Protein AF-A0AAV4EIC0-F1 (afdb_monomer_lite)

Foldseek 3Di:
DDDDDDDDDDDPPDDDPPDDDDDPDDDDDDDDDDDDDDDDDDDDDPDPPPVPVPPPDDDPLPDDLVVLLVVLLPDDPVVLVVQCPPDPSSVVSSPDVSSVPPDPPPPVVPVVCVVVVVVVVVVVVVVVVVVVVVVVVVVVVVVVVVVVVVVVVVVVVVVVVVD

Sequence (163 aa):
MANSTIVSAADWSSSSCAFPVFAAAGSSDDSFHKTVDSHGLSDKVGDTQSNTEEPDGPPWDCLPPELLVKIFSHLGDKDKECVESTCIAWYEACKLPALWQTRVFAFTGDNCLDLVHQALVVVVVVVVVVVVVVVVVVVVVVVVVVVVVVVVVVVVKAILMQA

pLDDT: mean 74.46, std 22.17, range [37.78, 98.56]

InterPro domains:
  IPR001810 F-box domain [PF12937] (60-105)
  IPR036047 F-box-like domain superfamily [SSF81383] (50-110)

Secondary structure (DSSP, 8-state):
-------------------------------------------------------SSPPGGGS-HHHHHHHHTTS-HHHHHHHHTT-HHHHHHHT-HHHHTT------THHHHHHHHHHHHHHHHHHHHHHHHHHHHHHHHHHHHHHHHHHHHHHHHHHHHH-

Structure (mmCIF, N/CA/C/O backbone):
data_AF-A0AAV4EIC0-F1
#
_entry.id   AF-A0AAV4EIC0-F1
#
loop_
_atom_site.group_PDB
_atom_site.id
_atom_site.type_symbol
_atom_site.label_atom_id
_atom_site.label_alt_id
_atom_site.label_comp_id
_atom_site.label_asym_id
_atom_site.label_entity_id
_atom_site.label_seq_id
_atom_site.pdbx_PDB_ins_code
_atom_site.Cartn_x
_atom_site.Cartn_y
_atom_site.Cartn_z
_atom_site.occupancy
_atom_site.B_iso_or_equiv
_atom_site.auth_seq_id
_atom_site.auth_comp_id
_atom_site.auth_asym_id
_atom_site.auth_atom_id
_atom_site.pdbx_PDB_model_num
ATOM 1 N N . MET A 1 1 ? -45.338 16.089 -0.405 1.00 41.66 1 MET A N 1
ATOM 2 C CA . MET A 1 1 ? -45.286 16.293 1.057 1.00 41.66 1 MET A CA 1
ATOM 3 C C . MET A 1 1 ? -44.611 15.074 1.660 1.00 41.66 1 MET A C 1
ATOM 5 O O . MET A 1 1 ? -45.258 14.051 1.819 1.00 41.66 1 MET A O 1
ATOM 9 N N . ALA A 1 2 ? -43.302 15.148 1.877 1.00 41.44 2 ALA A N 1
ATOM 10 C CA . ALA A 1 2 ? -42.533 14.138 2.593 1.00 41.44 2 ALA A CA 1
ATOM 11 C C . ALA A 1 2 ? -41.586 14.914 3.511 1.00 41.44 2 ALA A C 1
ATOM 13 O O . ALA A 1 2 ? -40.714 15.636 3.032 1.00 41.44 2 ALA A O 1
ATOM 14 N N . ASN A 1 3 ? -41.862 14.856 4.811 1.00 43.28 3 ASN A N 1
ATOM 15 C CA . ASN A 1 3 ? -41.107 15.552 5.842 1.00 43.28 3 ASN A CA 1
ATOM 16 C C . ASN A 1 3 ? -39.993 14.615 6.312 1.00 43.28 3 ASN A C 1
ATOM 18 O O . ASN A 1 3 ? -40.277 13.605 6.953 1.00 43.28 3 ASN A O 1
ATOM 22 N N . SER A 1 4 ? -38.746 14.951 5.996 1.00 43.75 4 SER A N 1
ATOM 23 C CA . SER A 1 4 ? -37.571 14.282 6.553 1.00 43.75 4 SER A CA 1
ATOM 24 C C . SER A 1 4 ? -37.067 15.101 7.734 1.00 43.75 4 SER A C 1
ATOM 26 O O . SER A 1 4 ? -36.436 16.142 7.562 1.00 43.75 4 SER A O 1
ATOM 28 N N . THR A 1 5 ? -37.394 14.645 8.939 1.00 49.00 5 THR A N 1
ATOM 29 C CA . THR A 1 5 ? -36.894 15.203 10.196 1.00 49.00 5 THR A CA 1
ATOM 30 C C . THR A 1 5 ? -35.459 14.725 10.402 1.00 49.00 5 THR A C 1
ATOM 32 O O . THR A 1 5 ? -35.221 13.548 10.659 1.00 49.00 5 THR A O 1
ATOM 35 N N . ILE A 1 6 ? -34.501 15.638 10.260 1.00 47.56 6 ILE A N 1
ATOM 36 C CA . ILE A 1 6 ? -33.095 15.422 10.606 1.00 47.56 6 ILE A CA 1
ATOM 37 C C . ILE A 1 6 ? -32.984 15.590 12.124 1.00 47.56 6 ILE A C 1
ATOM 39 O O . ILE A 1 6 ? -33.252 16.670 12.648 1.00 47.56 6 ILE A O 1
ATOM 43 N N . VAL A 1 7 ? -32.637 14.517 12.835 1.00 45.81 7 VAL A N 1
ATOM 44 C CA . VAL A 1 7 ? -32.310 14.571 14.265 1.00 45.81 7 VAL A CA 1
ATOM 45 C C . VAL A 1 7 ? -30.828 14.907 14.377 1.00 45.81 7 VAL A C 1
ATOM 47 O O . VAL A 1 7 ? -29.974 14.135 13.945 1.00 45.81 7 VAL A O 1
ATOM 50 N N . SER A 1 8 ? -30.539 16.093 14.908 1.00 42.06 8 SER A N 1
ATOM 51 C CA . SER A 1 8 ? -29.190 16.593 15.153 1.00 42.06 8 SER A CA 1
ATOM 52 C C . SER A 1 8 ? -28.429 15.685 16.118 1.00 42.06 8 SER A C 1
ATOM 54 O O . SER A 1 8 ? -28.909 15.389 17.213 1.00 42.06 8 SER A O 1
ATOM 56 N N . ALA A 1 9 ? -27.226 15.275 15.717 1.00 42.53 9 ALA A N 1
ATOM 57 C CA . ALA A 1 9 ? -26.245 14.681 16.611 1.00 42.53 9 ALA A CA 1
ATOM 58 C C . ALA A 1 9 ? -25.806 15.737 17.637 1.00 42.53 9 ALA A C 1
ATOM 60 O O . ALA A 1 9 ? -25.424 16.848 17.271 1.00 42.53 9 ALA A O 1
ATOM 61 N N . ALA A 1 10 ? -25.907 15.398 18.919 1.00 43.53 10 ALA A N 1
ATOM 62 C CA . ALA A 1 10 ? -25.375 16.215 19.995 1.00 43.53 10 ALA A CA 1
ATOM 63 C C . ALA A 1 10 ? -23.844 16.104 19.988 1.00 43.53 10 ALA A C 1
ATOM 65 O O . ALA A 1 10 ? -23.291 15.032 20.227 1.00 43.53 10 ALA A O 1
ATOM 66 N N . ASP A 1 11 ? -23.175 17.217 19.696 1.00 37.78 11 ASP A N 1
ATOM 67 C CA . ASP A 1 11 ? -21.741 17.397 19.895 1.00 37.78 11 ASP A CA 1
ATOM 68 C C . ASP A 1 11 ? -21.467 17.534 21.398 1.00 37.78 11 ASP A C 1
ATOM 70 O O . ASP A 1 11 ? -21.826 18.524 22.033 1.00 37.78 11 ASP A O 1
ATOM 74 N N . TRP A 1 12 ? -20.829 16.527 2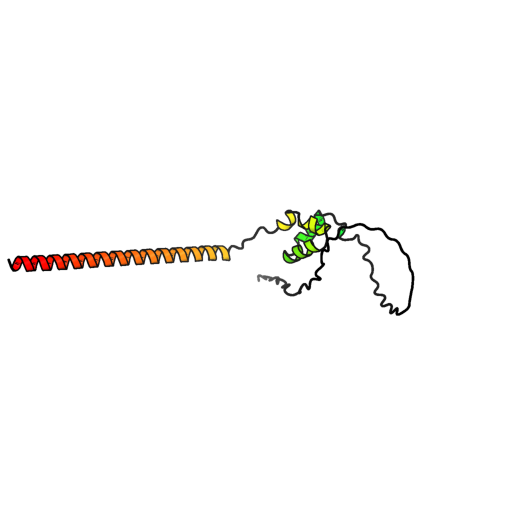1.980 1.00 47.59 12 TRP A N 1
ATOM 75 C CA . TRP A 1 12 ? -20.342 16.515 23.360 1.00 47.59 12 TRP A CA 1
ATOM 76 C C . TRP A 1 12 ? -18.816 16.642 23.346 1.00 47.59 12 TRP A C 1
ATOM 78 O O . TRP A 1 12 ? -18.080 15.851 23.925 1.00 47.59 12 TRP A O 1
ATOM 88 N N . SER A 1 13 ? -18.323 17.655 22.635 1.00 46.25 13 SER A N 1
ATOM 89 C CA . SER A 1 13 ? -16.916 18.046 22.664 1.00 46.25 13 SER A CA 1
ATOM 90 C C . SER A 1 13 ? -16.747 19.260 23.563 1.00 46.25 13 SER A C 1
ATOM 92 O O . SER A 1 13 ? -16.923 20.390 23.115 1.00 46.25 13 SER A O 1
ATOM 94 N N . SER A 1 14 ? -16.403 19.013 24.829 1.00 46.22 14 SER A N 1
ATOM 95 C CA . SER A 1 14 ? -15.484 19.812 25.664 1.00 46.22 14 SER A CA 1
ATOM 96 C C . SER A 1 14 ? -15.841 19.656 27.136 1.00 46.22 14 SER A C 1
ATOM 98 O O . SER A 1 14 ? -16.624 20.415 27.700 1.00 46.22 14 SER A O 1
ATOM 100 N N . SER A 1 15 ? -15.219 18.690 27.797 1.00 41.53 15 SER A N 1
ATOM 101 C CA . SER A 1 15 ? -14.957 18.798 29.229 1.00 41.53 15 SER A CA 1
ATOM 102 C C . SER A 1 15 ? -13.603 18.172 29.499 1.00 41.53 15 SER A C 1
ATOM 104 O O . SER A 1 15 ? -13.418 16.964 29.395 1.00 41.53 15 SER A O 1
ATOM 106 N N . SER A 1 16 ? -12.631 19.049 29.746 1.00 44.38 16 SER A N 1
ATOM 107 C CA . SER A 1 16 ? -11.295 18.711 30.214 1.00 44.38 16 SER A CA 1
ATOM 108 C C . SER A 1 16 ? -11.399 17.932 31.521 1.00 44.38 16 SER A C 1
ATOM 110 O O . SER A 1 16 ? -11.727 18.499 32.561 1.00 44.38 16 SER A O 1
ATOM 112 N N . CYS A 1 17 ? -11.092 16.641 31.482 1.00 38.81 17 CYS A N 1
ATOM 113 C CA . CYS A 1 17 ? -10.839 15.842 32.671 1.00 38.81 17 CYS A CA 1
ATOM 114 C C . CYS A 1 17 ? -9.479 16.260 33.249 1.00 38.81 17 CYS A C 1
ATOM 116 O O . CYS A 1 17 ? -8.421 15.787 32.838 1.00 38.81 17 CYS A O 1
ATOM 118 N N . ALA A 1 18 ? -9.505 17.207 34.186 1.00 39.16 18 ALA A N 1
ATOM 119 C CA . ALA A 1 18 ? -8.401 17.425 35.106 1.00 39.16 18 ALA A CA 1
ATOM 120 C C . ALA A 1 18 ? -8.398 16.264 36.113 1.00 39.16 18 ALA A C 1
ATOM 122 O O . ALA A 1 18 ? -9.289 16.160 36.952 1.00 39.16 18 ALA A O 1
ATOM 123 N N . PHE A 1 19 ? -7.424 15.364 35.992 1.00 42.09 19 PHE A N 1
ATOM 124 C CA . PHE A 1 19 ? -7.240 14.241 36.909 1.00 42.09 19 PHE A CA 1
ATOM 125 C C . PHE A 1 19 ? -6.545 14.700 38.202 1.00 42.09 19 PHE A C 1
ATOM 127 O O . PHE A 1 19 ? -5.493 15.342 38.117 1.00 42.09 19 PHE A O 1
ATOM 134 N N . PRO A 1 20 ? -7.017 14.310 39.398 1.00 41.88 20 PRO A N 1
ATOM 135 C CA . PRO A 1 20 ? -6.125 14.138 40.531 1.00 41.88 20 PRO A CA 1
ATOM 136 C C . PRO A 1 20 ? -5.333 12.835 40.335 1.00 41.88 20 PRO A C 1
ATOM 138 O O . PRO A 1 20 ? -5.896 11.744 40.283 1.00 41.88 20 PRO A O 1
ATOM 141 N N . VAL A 1 21 ? -4.010 12.953 40.208 1.00 43.03 21 VAL A N 1
ATOM 142 C CA . VAL A 1 21 ? -3.074 11.822 40.271 1.00 43.03 21 VAL A CA 1
ATOM 143 C C . VAL A 1 21 ? -3.172 11.208 41.668 1.00 43.03 21 VAL A C 1
ATOM 145 O O . VAL A 1 21 ? -2.691 11.793 42.637 1.00 43.03 21 VAL A O 1
ATOM 148 N N . PHE A 1 22 ? -3.800 10.038 41.785 1.00 41.88 22 PHE A N 1
ATOM 149 C CA . PHE A 1 22 ? -3.735 9.240 43.005 1.00 41.88 22 PHE A CA 1
ATOM 150 C C . PHE A 1 22 ? -2.473 8.376 42.942 1.00 41.88 22 PHE A C 1
ATOM 152 O O . PHE A 1 22 ? -2.371 7.436 42.155 1.00 41.88 22 PHE A O 1
ATOM 159 N N . ALA A 1 23 ? -1.470 8.745 43.736 1.00 38.94 23 ALA A N 1
ATOM 160 C CA . ALA A 1 23 ? -0.260 7.959 43.900 1.00 38.94 23 ALA A CA 1
ATOM 161 C C . ALA A 1 23 ? -0.604 6.652 44.630 1.00 38.94 23 ALA A C 1
ATOM 163 O O . ALA A 1 23 ? -0.945 6.662 45.812 1.00 38.94 23 ALA A O 1
ATOM 164 N N . ALA A 1 24 ? -0.496 5.522 43.935 1.00 42.47 24 ALA A N 1
ATOM 165 C CA . ALA A 1 24 ? -0.488 4.211 44.565 1.00 42.47 24 ALA A CA 1
ATOM 166 C C . ALA A 1 24 ? 0.847 4.030 45.308 1.00 42.47 24 ALA A C 1
ATOM 168 O O . ALA A 1 24 ? 1.846 3.600 44.732 1.00 42.47 24 ALA A O 1
ATOM 169 N N . ALA A 1 25 ? 0.882 4.400 46.588 1.00 41.69 25 ALA A N 1
ATOM 170 C CA . ALA A 1 25 ? 1.968 4.030 47.484 1.00 41.69 25 ALA A CA 1
ATOM 171 C C . ALA A 1 25 ? 1.714 2.606 47.995 1.00 41.69 25 ALA A C 1
ATOM 173 O O . ALA A 1 25 ? 0.916 2.384 48.903 1.00 41.69 25 ALA A O 1
ATOM 174 N N . GLY A 1 26 ? 2.397 1.633 47.394 1.00 47.38 26 GLY A N 1
ATOM 175 C CA . GLY A 1 26 ? 2.611 0.340 48.025 1.00 47.38 26 GLY A CA 1
ATOM 176 C C . GLY A 1 26 ? 3.614 0.510 49.162 1.00 47.38 26 GLY A C 1
ATOM 177 O O . GLY A 1 26 ? 4.782 0.790 48.911 1.00 47.38 26 GLY A O 1
ATOM 178 N N . SER A 1 27 ? 3.163 0.342 50.402 1.00 41.34 27 SER A N 1
ATOM 179 C CA . SER A 1 27 ? 4.045 0.154 51.552 1.00 41.34 27 SER A CA 1
ATOM 180 C C . SER A 1 27 ? 3.448 -0.936 52.427 1.00 41.34 27 SER A C 1
ATOM 182 O O . SER A 1 27 ? 2.467 -0.722 53.134 1.00 41.34 27 SER A O 1
ATOM 184 N N . SER A 1 28 ? 4.034 -2.126 52.329 1.00 55.94 28 SER A N 1
ATOM 185 C CA . SER A 1 28 ? 4.025 -3.073 53.439 1.00 55.94 28 SER A CA 1
ATOM 186 C C . SER A 1 28 ? 4.881 -2.471 54.555 1.00 55.94 28 SER A C 1
ATOM 188 O O . SER A 1 28 ? 5.904 -1.857 54.256 1.00 55.94 28 SER A O 1
ATOM 190 N N . ASP A 1 29 ? 4.398 -2.516 55.795 1.00 51.00 29 ASP A N 1
ATOM 191 C CA . ASP A 1 29 ? 5.086 -3.158 56.925 1.00 51.00 29 ASP A CA 1
ATOM 192 C C . ASP A 1 29 ? 4.460 -2.740 58.270 1.00 51.00 29 ASP A C 1
ATOM 194 O O . ASP A 1 29 ? 4.191 -1.571 58.548 1.00 51.00 29 ASP A O 1
ATOM 198 N N . ASP A 1 30 ? 4.219 -3.768 59.084 1.00 50.41 30 ASP A N 1
ATOM 199 C CA . ASP A 1 30 ? 3.859 -3.771 60.499 1.00 50.41 30 ASP A CA 1
ATOM 200 C C . ASP A 1 30 ? 4.654 -2.769 61.355 1.00 50.41 30 ASP A C 1
ATOM 202 O O . ASP A 1 30 ? 5.881 -2.753 61.309 1.00 50.41 30 ASP A O 1
ATOM 206 N N . SER A 1 31 ? 3.974 -2.054 62.260 1.00 46.50 31 SER A N 1
ATOM 207 C CA . SER A 1 31 ? 4.391 -1.983 63.671 1.00 46.50 31 SER A CA 1
ATOM 208 C C . SER A 1 31 ? 3.373 -1.226 64.526 1.00 46.50 31 SER A C 1
ATOM 210 O O . SER A 1 31 ? 3.111 -0.036 64.360 1.00 46.50 31 SER A O 1
ATOM 212 N N . PHE A 1 32 ? 2.871 -1.937 65.528 1.00 50.81 32 PHE A N 1
ATOM 213 C CA . PHE A 1 32 ? 2.177 -1.437 66.709 1.00 50.81 32 PHE A CA 1
ATOM 214 C C . PHE A 1 32 ? 2.955 -0.300 67.407 1.00 50.81 32 PHE A C 1
ATOM 216 O O . PHE A 1 32 ? 4.097 -0.508 67.812 1.00 50.81 32 PHE A O 1
ATOM 223 N N . HIS A 1 33 ? 2.310 0.841 67.680 1.00 38.53 33 HIS A N 1
ATOM 224 C CA . HIS A 1 33 ? 2.437 1.508 68.982 1.00 38.53 33 HIS A CA 1
ATOM 225 C C . HIS A 1 33 ? 1.272 2.468 69.255 1.00 38.53 33 HIS A C 1
ATOM 227 O O . HIS A 1 33 ? 0.950 3.362 68.480 1.00 38.53 33 HIS A O 1
ATOM 233 N N . LYS A 1 34 ? 0.643 2.251 70.408 1.00 56.50 34 LYS A N 1
ATOM 234 C CA . LYS A 1 34 ? -0.420 3.052 71.008 1.00 56.50 34 LYS A CA 1
ATOM 235 C C . LYS A 1 34 ? 0.210 4.217 71.771 1.00 56.50 34 LYS A C 1
ATOM 237 O O . LYS A 1 34 ? 1.016 3.949 72.654 1.00 56.50 34 LYS A O 1
ATOM 242 N N . THR A 1 35 ? -0.242 5.444 71.531 1.00 39.91 35 THR A N 1
ATOM 243 C CA . THR A 1 35 ? -0.265 6.519 72.539 1.00 39.91 35 THR A CA 1
ATOM 244 C C . THR A 1 35 ? -1.364 7.516 72.196 1.00 39.91 35 THR A C 1
ATOM 246 O O . THR A 1 35 ? -1.378 8.126 71.132 1.00 39.91 35 THR A O 1
ATOM 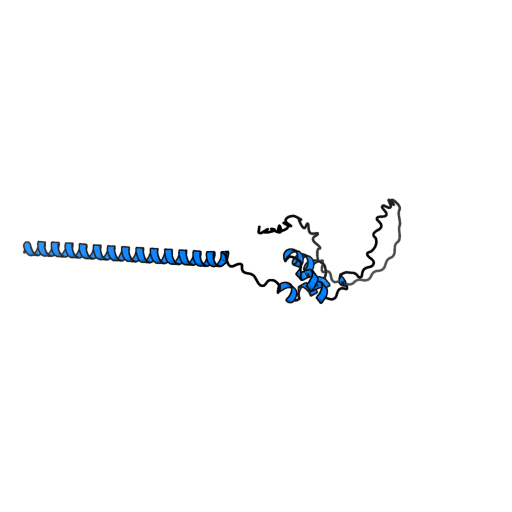249 N N . VAL A 1 36 ? -2.308 7.603 73.127 1.00 62.19 36 VAL A N 1
ATOM 250 C CA . VAL A 1 36 ? -3.258 8.697 73.318 1.00 62.19 36 VAL A CA 1
ATOM 251 C C . VAL A 1 36 ? -2.462 9.969 73.580 1.00 62.19 36 VAL A C 1
ATOM 253 O O . VAL A 1 36 ? -1.537 9.888 74.373 1.00 62.19 36 VAL A O 1
ATOM 256 N N . ASP A 1 37 ? -2.855 11.096 72.987 1.00 46.69 37 ASP A N 1
ATOM 257 C CA . ASP A 1 37 ? -2.880 12.382 73.690 1.00 46.69 37 ASP A CA 1
ATOM 258 C C . ASP A 1 37 ? -3.854 13.348 73.009 1.00 46.69 37 ASP A C 1
ATOM 260 O O . ASP A 1 37 ? -3.783 13.649 71.817 1.00 46.69 37 ASP A O 1
ATOM 264 N N . SER A 1 38 ? -4.808 13.792 73.818 1.00 62.78 38 SER A N 1
ATOM 265 C CA . SER A 1 38 ? -5.836 14.773 73.517 1.00 62.78 38 SER A CA 1
ATOM 266 C C . SER A 1 38 ? -5.288 16.164 73.800 1.00 62.78 38 SER A C 1
ATOM 268 O O . SER A 1 38 ? -4.903 16.415 74.934 1.00 62.78 38 SER A O 1
ATOM 270 N N . HIS A 1 39 ? -5.356 17.100 72.855 1.00 48.16 39 HIS A N 1
ATOM 271 C CA . HIS A 1 39 ? -5.372 18.530 73.175 1.00 48.16 39 HIS A CA 1
ATOM 272 C C . HIS A 1 39 ? -6.182 19.285 72.120 1.00 48.16 39 HIS A C 1
ATOM 274 O O . HIS A 1 39 ? -5.813 19.353 70.951 1.00 48.16 39 HIS A O 1
ATOM 280 N N . GLY A 1 40 ? -7.326 19.814 72.555 1.00 56.44 40 GLY A N 1
ATOM 281 C CA . GLY A 1 40 ? -8.176 20.680 71.755 1.00 56.44 40 GLY A CA 1
ATOM 282 C C . GLY A 1 40 ? -7.664 22.115 71.705 1.00 56.44 40 GLY A C 1
ATOM 283 O O . GLY A 1 40 ? -7.005 22.576 72.636 1.00 56.44 40 GLY A O 1
ATOM 284 N N . LEU A 1 41 ? -8.046 22.825 70.641 1.00 57.16 41 LEU A N 1
ATOM 285 C CA . LEU A 1 41 ? -8.328 24.258 70.684 1.00 57.16 41 LEU A CA 1
ATOM 286 C C . LEU A 1 41 ? -9.173 24.688 69.465 1.00 57.16 41 LEU A C 1
ATOM 288 O O . LEU A 1 41 ? -8.702 24.690 68.334 1.00 57.16 41 LEU A O 1
ATOM 292 N N . SER A 1 42 ? -10.433 25.008 69.761 1.00 55.03 42 SER A N 1
ATOM 293 C CA . SER A 1 42 ? -11.224 26.168 69.323 1.00 55.03 42 SER A CA 1
ATOM 294 C C . SER A 1 42 ? -11.189 26.721 67.886 1.00 55.03 42 SER A C 1
ATOM 296 O O . SER A 1 42 ? -10.214 27.313 67.435 1.00 55.03 42 SER A O 1
ATOM 298 N N . ASP A 1 43 ? -12.409 26.737 67.333 1.00 54.75 43 ASP A N 1
ATOM 299 C CA . ASP A 1 43 ? -13.119 27.889 66.749 1.00 54.75 43 ASP A CA 1
ATOM 300 C C . ASP A 1 43 ? -12.805 28.347 65.316 1.00 54.75 43 ASP A C 1
ATOM 302 O O . ASP A 1 43 ? -11.986 29.230 65.075 1.00 54.75 43 ASP A O 1
ATOM 306 N N . LYS A 1 44 ? -13.661 27.925 64.375 1.00 56.50 44 LYS A N 1
ATOM 307 C CA . LYS A 1 44 ? -14.752 28.796 63.887 1.00 56.50 44 LYS A CA 1
ATOM 308 C C . LYS A 1 44 ? -15.732 28.009 63.019 1.00 56.50 44 LYS A C 1
ATOM 310 O O . LYS A 1 44 ? -15.505 27.752 61.841 1.00 56.50 44 LYS A O 1
ATOM 315 N N . VAL A 1 45 ? -16.841 27.661 63.655 1.00 54.78 45 VAL A N 1
ATOM 316 C CA . VAL A 1 45 ? -18.049 27.106 63.056 1.00 54.78 45 VAL A CA 1
ATOM 317 C C . VAL A 1 45 ? -18.756 28.215 62.275 1.00 54.78 45 VAL A C 1
ATOM 319 O O . VAL A 1 45 ? -19.239 29.191 62.846 1.00 54.78 45 VAL A O 1
ATOM 322 N N . GLY A 1 46 ? -18.754 28.083 60.952 1.00 54.84 46 GLY A N 1
ATOM 323 C CA . GLY A 1 46 ? -19.685 28.745 60.051 1.00 54.84 46 GLY A CA 1
ATOM 324 C C . GLY A 1 46 ? -20.490 27.650 59.371 1.00 54.84 46 GLY A C 1
ATOM 325 O O . GLY A 1 46 ? -20.082 27.161 58.321 1.00 54.84 46 GLY A O 1
ATOM 326 N N . ASP A 1 47 ? -21.582 27.229 60.007 1.00 47.47 47 ASP A N 1
ATOM 327 C CA . ASP A 1 47 ? -22.480 26.190 59.507 1.00 47.47 47 ASP A CA 1
ATOM 328 C C . ASP A 1 47 ? -23.185 26.675 58.234 1.00 47.47 47 ASP A C 1
ATOM 330 O O . ASP A 1 47 ? -24.289 27.217 58.262 1.00 47.47 47 ASP A O 1
ATOM 334 N N . THR A 1 48 ? -22.550 26.467 57.080 1.00 54.78 48 THR A N 1
ATOM 335 C CA . THR A 1 48 ? -23.302 26.294 55.836 1.00 54.78 48 THR A CA 1
ATOM 336 C C . THR A 1 48 ? -23.807 24.864 55.861 1.00 54.78 48 THR A C 1
ATOM 338 O O . THR A 1 48 ? -23.155 23.943 55.378 1.00 54.78 48 THR A O 1
ATOM 341 N N . GLN A 1 49 ? -24.954 24.686 56.509 1.00 48.72 49 GLN A N 1
ATOM 342 C CA . GLN A 1 49 ? -25.724 23.454 56.523 1.00 48.72 49 GLN A CA 1
ATOM 343 C C . GLN A 1 49 ? -26.263 23.222 55.100 1.00 48.72 49 GLN A C 1
ATOM 345 O O . GLN A 1 49 ? -27.423 23.486 54.791 1.00 48.72 49 GLN A O 1
ATOM 350 N N . SER A 1 50 ? -25.393 22.796 54.181 1.00 51.19 50 SER A N 1
ATOM 351 C CA . SER A 1 50 ? -25.840 22.132 52.965 1.00 51.19 50 SER A CA 1
ATOM 352 C C . SER A 1 50 ? -26.440 20.820 53.435 1.00 51.19 50 SER A C 1
ATOM 354 O O . SER A 1 50 ? -25.698 19.914 53.821 1.00 51.19 50 SER A O 1
ATOM 356 N N . ASN A 1 51 ? -27.770 20.757 53.482 1.00 47.31 51 ASN A N 1
ATOM 357 C CA . ASN A 1 51 ? -28.513 19.512 53.600 1.00 47.31 51 ASN A CA 1
ATOM 358 C C . ASN A 1 51 ? -28.037 18.597 52.468 1.00 47.31 51 ASN A C 1
ATOM 360 O O . ASN A 1 51 ? -28.528 18.660 51.346 1.00 47.31 51 ASN A O 1
ATOM 364 N N . THR A 1 52 ? -27.001 17.816 52.759 1.00 54.56 52 THR A N 1
ATOM 365 C CA . THR A 1 52 ? -26.601 16.669 51.964 1.00 54.56 52 THR A CA 1
ATOM 366 C C . THR A 1 52 ? -27.638 15.636 52.338 1.00 54.56 52 THR A C 1
ATOM 368 O O . THR A 1 52 ? -27.494 14.932 53.333 1.00 54.56 52 THR A O 1
ATOM 371 N N . GLU A 1 53 ? -28.770 15.689 51.640 1.00 62.62 53 GLU A N 1
ATOM 372 C CA . GLU A 1 53 ? -29.729 14.599 51.616 1.00 62.62 53 GLU A CA 1
ATOM 373 C C . GLU A 1 53 ? -28.922 13.383 51.161 1.00 62.62 53 GLU A C 1
ATOM 375 O O . GLU A 1 53 ? -28.576 13.273 49.984 1.00 62.62 53 GLU A O 1
ATOM 380 N N . GLU A 1 54 ? -28.492 12.552 52.118 1.00 60.59 54 GLU A N 1
ATOM 381 C CA . GLU A 1 54 ? -27.888 11.272 51.791 1.00 60.59 54 GLU A CA 1
ATOM 382 C C . GLU A 1 54 ? -28.914 10.550 50.923 1.00 60.59 54 GLU A C 1
ATOM 384 O O . GLU A 1 54 ? -30.057 10.371 51.353 1.00 60.59 54 GLU A O 1
ATOM 389 N N . PRO A 1 55 ? -28.579 10.230 49.666 1.00 67.75 55 PRO A N 1
ATOM 390 C CA . PRO A 1 55 ? -29.515 9.526 48.822 1.00 67.75 55 PRO A CA 1
ATOM 391 C C . PRO A 1 55 ? -29.813 8.195 49.514 1.00 67.75 55 PRO A C 1
ATOM 393 O O . PRO A 1 55 ? -28.915 7.371 49.655 1.00 67.75 55 PRO A O 1
ATOM 396 N N . ASP A 1 56 ? -31.068 7.987 49.928 1.00 73.19 56 ASP A N 1
ATOM 397 C CA . ASP A 1 56 ? -31.605 6.775 50.584 1.00 73.19 56 ASP A CA 1
ATOM 398 C C . ASP A 1 56 ? -31.531 5.504 49.692 1.00 73.19 56 ASP A C 1
ATOM 400 O O . ASP A 1 56 ? -32.303 4.553 49.833 1.00 73.19 56 ASP A O 1
ATOM 404 N N . GLY A 1 57 ? -30.630 5.482 48.710 1.00 76.06 57 GLY A N 1
ATOM 405 C CA . GLY A 1 57 ? -30.394 4.381 47.796 1.00 76.06 57 GLY A CA 1
ATOM 406 C C . GLY A 1 57 ? -29.193 3.531 48.213 1.00 76.06 57 GLY A C 1
ATOM 407 O O . GLY A 1 57 ? -28.246 4.031 48.820 1.00 76.06 57 GLY A O 1
ATOM 408 N N . PRO A 1 58 ? -29.189 2.235 47.855 1.00 79.00 58 PRO A N 1
ATOM 409 C CA . PRO A 1 58 ? -27.996 1.416 48.002 1.00 79.00 58 PRO A CA 1
ATOM 410 C C . PRO A 1 58 ? -26.839 2.024 47.189 1.00 79.00 58 PRO A C 1
ATOM 412 O O . PRO A 1 58 ? -27.072 2.553 46.095 1.00 79.00 58 PRO A O 1
ATOM 415 N N . PRO A 1 59 ? -25.594 1.943 47.688 1.00 82.69 59 PRO A N 1
ATOM 416 C CA . PRO A 1 59 ? -24.438 2.452 46.965 1.00 82.69 59 PRO A CA 1
ATOM 417 C C . PRO A 1 59 ? -24.291 1.719 45.628 1.00 82.69 59 PRO A C 1
ATOM 419 O O . PRO A 1 59 ? -24.589 0.526 45.518 1.00 82.69 59 PRO A O 1
ATOM 422 N N . TRP A 1 60 ? -23.809 2.430 44.605 1.00 83.56 60 TRP A N 1
ATOM 423 C CA . TRP A 1 60 ? -23.659 1.887 43.250 1.00 83.56 60 TRP A CA 1
ATOM 424 C C . TRP A 1 60 ? -22.740 0.658 43.186 1.00 83.56 60 TRP A C 1
ATOM 426 O O . TRP A 1 60 ? -22.878 -0.175 42.293 1.00 83.56 60 TRP A O 1
ATOM 436 N N . ASP A 1 61 ? -21.857 0.508 44.173 1.00 82.75 61 ASP A N 1
ATOM 437 C CA . ASP A 1 61 ? -20.956 -0.635 44.334 1.00 82.75 61 ASP A CA 1
ATOM 438 C C . ASP A 1 61 ? -21.675 -1.937 44.726 1.00 82.75 61 ASP A C 1
ATOM 440 O O . ASP A 1 61 ? -21.100 -3.017 44.619 1.00 82.75 61 ASP A O 1
ATOM 444 N N . CYS A 1 62 ? -22.936 -1.864 45.163 1.00 86.81 62 CYS A N 1
ATOM 445 C CA . CYS A 1 62 ? -23.750 -3.039 45.480 1.00 86.81 62 CYS A CA 1
ATOM 446 C C . CYS A 1 62 ? -24.549 -3.572 44.283 1.00 86.81 62 CYS A C 1
ATOM 448 O O . CYS A 1 62 ? -25.317 -4.525 44.444 1.00 86.81 62 CYS A O 1
ATOM 450 N N . LEU A 1 63 ? -24.417 -2.973 43.094 1.00 89.69 63 LEU A N 1
ATOM 451 C CA . LEU A 1 63 ? -25.103 -3.487 41.915 1.00 89.69 63 LEU A CA 1
ATOM 452 C C . LEU A 1 63 ? -24.444 -4.785 41.422 1.00 89.69 63 LEU A C 1
AT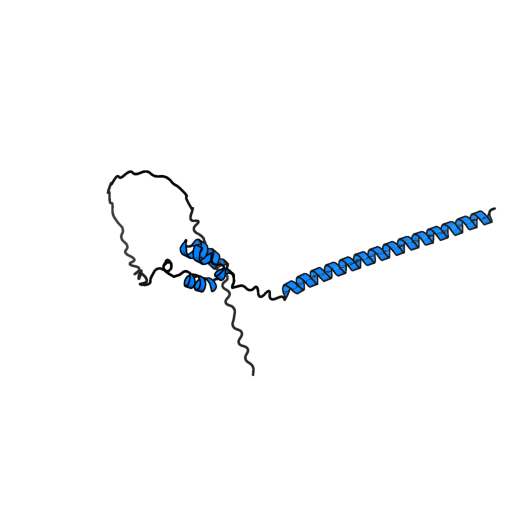OM 454 O O . LEU A 1 63 ? -23.218 -4.884 41.374 1.00 89.69 63 LEU A O 1
ATOM 458 N N . PRO A 1 64 ? -25.245 -5.770 40.988 1.00 91.12 64 PRO A N 1
ATOM 459 C CA . PRO A 1 64 ? -24.718 -6.961 40.346 1.00 91.12 64 PRO A CA 1
ATOM 460 C C . PRO A 1 64 ? -24.008 -6.594 39.024 1.00 91.12 64 PRO A C 1
ATOM 462 O O . PRO A 1 64 ? -24.438 -5.662 38.324 1.00 91.12 64 PRO A O 1
ATOM 465 N N . PRO A 1 65 ? -22.936 -7.319 38.655 1.00 88.69 65 PRO A N 1
ATOM 466 C CA . PRO A 1 65 ? -22.085 -6.979 37.514 1.00 88.69 65 PRO A CA 1
ATOM 467 C C . PRO A 1 65 ? -22.851 -6.957 36.185 1.00 88.69 65 PRO A C 1
ATOM 469 O O . PRO A 1 65 ? -22.506 -6.192 35.287 1.00 88.69 65 PRO A O 1
ATOM 472 N N . GLU A 1 66 ? -23.939 -7.718 36.056 1.00 89.62 66 GLU A N 1
ATOM 473 C CA . GLU A 1 66 ? -24.784 -7.734 34.859 1.00 89.62 66 GLU A CA 1
ATOM 474 C C . GLU A 1 66 ? -25.461 -6.378 34.603 1.00 89.62 66 GLU A C 1
ATOM 476 O O . GLU A 1 66 ? -25.615 -5.962 33.451 1.00 89.62 66 GLU A O 1
ATOM 481 N N . LEU A 1 67 ? -25.858 -5.669 35.667 1.00 91.62 67 LEU A N 1
ATOM 482 C CA . LEU A 1 67 ? -26.457 -4.338 35.552 1.00 91.62 67 LEU A CA 1
ATOM 483 C C . LEU A 1 67 ? -25.396 -3.275 35.265 1.00 91.62 67 LEU A C 1
ATOM 485 O O . LEU A 1 67 ? -25.634 -2.411 34.420 1.00 91.62 67 LEU A O 1
ATOM 489 N N . LEU A 1 68 ? -24.222 -3.379 35.897 1.00 92.25 68 LEU A N 1
ATOM 490 C CA . LEU A 1 68 ? -23.082 -2.502 35.613 1.00 92.25 68 LEU A CA 1
ATOM 491 C C . LEU A 1 68 ? -22.670 -2.599 34.145 1.00 92.25 68 LEU A C 1
ATOM 493 O O . LEU A 1 68 ? -22.573 -1.579 33.471 1.00 92.25 68 LEU A O 1
ATOM 497 N N . VAL A 1 69 ? -22.548 -3.813 33.601 1.00 91.31 69 VAL A N 1
ATOM 498 C CA . VAL A 1 69 ? -22.220 -4.010 32.181 1.00 91.31 69 VAL A CA 1
ATOM 499 C C . VAL A 1 69 ? -23.262 -3.377 31.264 1.00 91.31 69 VAL A C 1
ATOM 501 O O . VAL A 1 69 ? -22.905 -2.768 30.255 1.00 91.31 69 VAL A O 1
ATOM 504 N N . LYS A 1 70 ? -24.550 -3.469 31.610 1.00 91.31 70 LYS A N 1
ATOM 505 C CA . LYS A 1 70 ? -25.623 -2.849 30.826 1.00 91.31 70 LYS A CA 1
ATOM 506 C C . LYS A 1 70 ? -25.527 -1.323 30.838 1.00 91.31 70 LYS A C 1
ATOM 508 O O . LYS A 1 70 ? -25.674 -0.711 29.784 1.00 91.31 70 LYS A O 1
ATOM 513 N N . ILE A 1 71 ? -25.225 -0.713 31.981 1.00 92.31 71 ILE A N 1
ATOM 514 C CA . ILE A 1 71 ? -25.020 0.738 32.096 1.00 92.31 71 ILE A CA 1
ATOM 515 C C . ILE A 1 71 ? -23.763 1.157 31.319 1.00 92.31 71 ILE A C 1
ATOM 517 O O . ILE A 1 71 ? -23.822 2.053 30.480 1.00 92.31 71 ILE A O 1
ATOM 521 N N . PHE A 1 72 ? -22.649 0.450 31.516 1.00 92.88 72 PHE A N 1
ATOM 522 C CA . PHE A 1 72 ? -21.378 0.712 30.839 1.00 92.88 72 PHE A CA 1
ATOM 523 C C . PHE A 1 72 ? -21.441 0.474 29.330 1.00 92.88 72 PHE A C 1
ATOM 525 O O . PHE A 1 72 ? -20.694 1.097 28.581 1.00 92.88 72 PHE A O 1
ATOM 532 N N . SER A 1 73 ? -22.369 -0.351 28.844 1.00 90.81 73 SER A N 1
ATOM 533 C CA . SER A 1 73 ? -22.591 -0.528 27.406 1.00 90.81 73 SER A CA 1
ATOM 534 C C . SER A 1 73 ? -23.079 0.744 26.700 1.00 90.81 73 SER A C 1
ATOM 536 O O . SER A 1 73 ? -22.864 0.876 25.496 1.00 90.81 73 SER A O 1
ATOM 538 N N . HIS A 1 74 ? -23.677 1.688 27.438 1.00 90.25 74 HIS A N 1
ATOM 539 C CA . HIS A 1 74 ? -24.137 2.977 26.915 1.00 90.25 74 HIS A CA 1
ATOM 540 C C . HIS A 1 74 ? -23.063 4.078 26.941 1.00 90.25 74 HIS A C 1
ATOM 542 O O . HIS A 1 74 ? -23.268 5.131 26.342 1.00 90.25 74 HIS A O 1
ATOM 548 N N . LEU A 1 75 ? -21.935 3.847 27.617 1.00 89.94 75 LEU A N 1
ATOM 549 C CA . LEU A 1 75 ? -20.830 4.799 27.738 1.00 89.94 75 LEU A CA 1
ATOM 550 C C . LEU A 1 75 ? -19.878 4.719 26.532 1.00 89.94 75 LEU A C 1
ATOM 552 O O . LEU A 1 75 ? -19.719 3.663 25.907 1.00 89.94 75 LEU A O 1
ATOM 556 N N . GLY A 1 76 ? -19.232 5.842 26.199 1.00 87.38 76 GLY A N 1
ATOM 557 C CA . GLY A 1 76 ? -18.188 5.891 25.173 1.00 87.38 76 GLY A CA 1
ATOM 558 C C . GLY A 1 76 ? -16.898 5.205 25.635 1.00 87.38 76 GLY A C 1
ATOM 559 O O . GLY A 1 76 ? -16.704 4.973 26.822 1.00 87.38 76 GLY A O 1
ATOM 560 N N . ASP A 1 77 ? -15.980 4.897 24.712 1.00 88.81 77 ASP A N 1
ATOM 561 C CA . ASP A 1 77 ? -14.736 4.177 25.065 1.00 88.81 77 ASP A CA 1
ATOM 562 C C . ASP A 1 77 ? -13.878 4.963 26.065 1.00 88.81 77 ASP A C 1
ATOM 564 O O . ASP A 1 77 ? -13.313 4.381 26.984 1.00 88.81 77 ASP A O 1
ATOM 568 N N . LYS A 1 78 ? -13.836 6.294 25.917 1.00 87.88 78 LYS A N 1
ATOM 569 C CA . LYS A 1 78 ? -13.096 7.182 26.824 1.00 87.88 78 LYS A CA 1
ATOM 570 C C . LYS A 1 78 ? -13.685 7.158 28.235 1.00 87.88 78 LYS A C 1
ATOM 572 O O . LYS A 1 78 ? -12.947 7.146 29.210 1.00 87.88 78 LYS A O 1
ATOM 577 N N . ASP A 1 79 ? -15.010 7.106 28.344 1.00 93.62 79 ASP A N 1
ATOM 578 C CA . ASP A 1 79 ? -15.680 7.075 29.643 1.00 93.62 79 ASP A CA 1
ATOM 579 C C . ASP A 1 79 ? -15.565 5.692 30.292 1.00 93.62 79 ASP A C 1
ATOM 581 O O . ASP A 1 79 ? -15.440 5.597 31.509 1.00 93.62 79 ASP A O 1
ATOM 585 N N . LYS A 1 80 ? -15.551 4.616 29.493 1.00 92.31 80 LYS A N 1
ATOM 586 C CA . LYS A 1 80 ? -15.283 3.250 29.970 1.00 92.31 80 LYS A CA 1
ATOM 587 C C . LYS A 1 80 ? -13.894 3.130 30.600 1.00 92.31 80 LYS A C 1
ATOM 589 O O . LYS A 1 80 ? -13.763 2.499 31.645 1.00 92.31 80 LYS A O 1
ATOM 594 N N . GLU A 1 81 ? -12.889 3.770 30.006 1.00 90.56 81 GLU A N 1
ATOM 595 C CA . GLU A 1 81 ? -11.534 3.845 30.568 1.00 90.56 81 GLU A CA 1
ATOM 596 C C . GLU A 1 81 ? -11.523 4.615 31.901 1.00 90.56 81 GLU A C 1
ATOM 598 O O . GLU A 1 81 ? -10.908 4.185 32.875 1.00 90.56 81 GLU A O 1
ATOM 603 N N . CYS A 1 82 ? -12.284 5.712 32.000 1.00 93.94 82 CYS A N 1
ATOM 604 C CA . CYS A 1 82 ? -12.457 6.416 33.270 1.00 93.94 82 CYS A CA 1
ATOM 605 C C . CYS A 1 82 ? -13.145 5.537 34.327 1.00 93.94 82 CYS A C 1
ATOM 607 O O . CYS A 1 82 ? -12.680 5.480 35.464 1.00 93.94 82 CYS A O 1
ATOM 609 N N . VAL A 1 83 ? -14.210 4.824 33.955 1.00 93.94 83 VAL A N 1
ATOM 610 C CA . VAL A 1 83 ? -14.954 3.891 34.819 1.00 93.94 83 VAL A CA 1
ATOM 611 C C . VAL A 1 83 ? -14.040 2.793 35.363 1.00 93.94 83 VAL A C 1
ATOM 613 O O . VAL A 1 83 ? -14.090 2.505 36.557 1.00 93.94 83 VAL A O 1
ATOM 616 N N . GLU A 1 84 ? -13.154 2.236 34.539 1.00 93.75 84 GLU A N 1
ATOM 617 C CA . GLU A 1 84 ? -12.178 1.219 34.949 1.00 93.75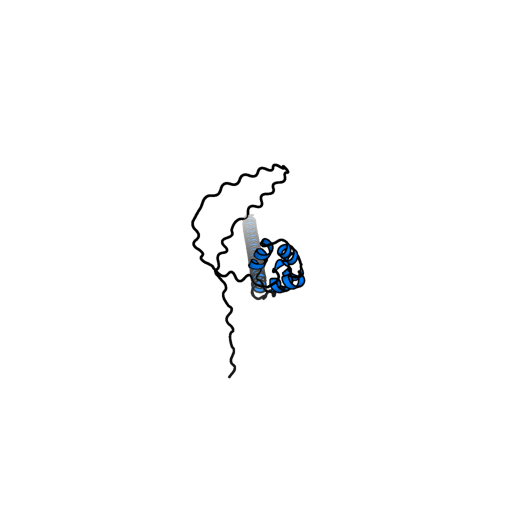 84 GLU A CA 1
ATOM 618 C C . GLU A 1 84 ? -11.250 1.706 36.080 1.00 93.75 84 GLU A C 1
ATOM 620 O O . GLU A 1 84 ? -10.833 0.916 36.925 1.00 93.75 84 GLU A O 1
ATOM 625 N N . SER A 1 85 ? -10.977 3.013 36.144 1.00 93.44 85 SER A N 1
ATOM 626 C CA . SER A 1 85 ? -10.094 3.626 37.147 1.00 93.44 85 SER A CA 1
ATOM 627 C C . SER A 1 85 ? -10.779 4.079 38.446 1.00 93.44 85 SER A C 1
ATOM 629 O O . SER A 1 85 ? -10.103 4.576 39.345 1.00 93.44 85 SER A O 1
ATOM 631 N N . THR A 1 86 ? -12.103 3.932 38.571 1.00 94.00 86 THR A N 1
ATOM 632 C CA . THR A 1 86 ? -12.858 4.458 39.730 1.00 94.00 86 THR A CA 1
ATOM 633 C C . THR A 1 86 ? -12.809 3.546 40.956 1.00 94.00 86 THR A C 1
ATOM 635 O O . THR A 1 86 ? -12.448 3.999 42.042 1.00 94.00 86 THR A O 1
ATOM 638 N N . CYS A 1 87 ? -13.163 2.266 40.814 1.00 92.38 87 CYS A N 1
ATOM 639 C CA . CYS A 1 87 ? -13.127 1.288 41.899 1.00 92.38 87 CYS A CA 1
ATOM 640 C C . CYS A 1 87 ? -12.937 -0.146 41.373 1.00 92.38 87 CYS A C 1
ATOM 642 O O . CYS A 1 87 ? -13.140 -0.436 40.193 1.00 92.38 87 CYS A O 1
ATOM 644 N N . ILE A 1 88 ? -12.565 -1.069 42.268 1.00 92.56 88 ILE A N 1
ATOM 645 C CA . ILE A 1 88 ? -12.252 -2.467 41.917 1.00 92.56 88 ILE A CA 1
ATOM 646 C C . ILE A 1 88 ? -13.483 -3.201 41.358 1.00 92.56 88 ILE A C 1
ATOM 648 O O . ILE A 1 88 ? -13.360 -3.957 40.399 1.00 92.56 88 ILE A O 1
ATOM 652 N N . ALA A 1 89 ? -14.677 -2.951 41.905 1.00 90.75 89 ALA A N 1
ATOM 653 C CA . ALA A 1 89 ? -15.906 -3.587 41.425 1.00 90.75 89 ALA A CA 1
ATOM 654 C C . ALA A 1 89 ? -16.231 -3.187 39.973 1.00 90.75 89 ALA A C 1
ATOM 656 O O . ALA A 1 89 ? -16.642 -4.019 39.162 1.00 90.75 89 ALA A O 1
ATOM 657 N N . TRP A 1 90 ? -16.003 -1.919 39.621 1.00 93.75 90 TRP A N 1
ATOM 658 C CA . TRP A 1 90 ? -16.242 -1.409 38.270 1.00 93.75 90 TRP A CA 1
ATOM 659 C C . TRP A 1 90 ? -15.161 -1.889 37.301 1.00 93.75 90 TRP A C 1
ATOM 661 O O . TRP A 1 90 ? -15.482 -2.281 36.180 1.00 93.75 90 TRP A O 1
ATOM 671 N N . TYR A 1 91 ? -13.909 -1.961 37.758 1.00 92.81 91 TYR A N 1
ATOM 672 C CA . TYR A 1 91 ? -12.809 -2.597 37.034 1.00 92.81 91 TYR A CA 1
ATOM 673 C C . TYR A 1 91 ? -13.138 -4.054 36.660 1.00 92.81 91 TYR A C 1
ATOM 675 O O . TYR A 1 91 ? -13.003 -4.457 35.501 1.00 92.81 91 TYR A O 1
ATOM 683 N N . GLU A 1 92 ? -13.631 -4.849 37.615 1.00 92.88 92 GLU A N 1
ATOM 684 C CA . GLU A 1 92 ? -14.013 -6.244 37.367 1.00 92.88 92 GLU A CA 1
ATOM 685 C C . GLU A 1 92 ? -15.174 -6.366 36.372 1.00 92.88 92 GLU A C 1
ATOM 687 O O . GLU A 1 92 ? -15.132 -7.221 35.483 1.00 92.88 92 GLU A O 1
ATOM 692 N N . ALA A 1 93 ? -16.169 -5.478 36.452 1.00 91.69 93 ALA A N 1
ATOM 693 C CA . ALA A 1 93 ? -17.259 -5.422 35.480 1.00 91.69 93 ALA A CA 1
ATOM 694 C C . ALA A 1 93 ? -16.766 -5.033 34.069 1.00 91.69 93 ALA A C 1
ATOM 696 O O . ALA A 1 93 ? -17.215 -5.617 33.079 1.00 91.69 93 ALA A O 1
ATOM 697 N N . CYS A 1 94 ? -15.799 -4.113 33.958 1.00 90.12 94 CYS A N 1
ATOM 698 C CA . CYS A 1 94 ? -15.165 -3.724 32.692 1.00 90.12 94 CYS A CA 1
ATOM 699 C C . CYS A 1 94 ? -14.359 -4.855 32.041 1.00 90.12 94 CYS A C 1
ATOM 701 O O . CYS A 1 94 ? -14.209 -4.875 30.820 1.00 90.12 94 CYS A O 1
ATOM 703 N N . LYS A 1 95 ? -13.888 -5.839 32.811 1.00 90.50 95 LYS A N 1
ATOM 704 C CA . LYS A 1 95 ? -13.138 -6.992 32.288 1.00 90.50 95 LYS A CA 1
ATOM 705 C C . LYS A 1 95 ? -14.010 -7.981 31.504 1.00 90.50 95 LYS A C 1
ATOM 707 O O . LYS A 1 95 ? -13.482 -8.840 30.792 1.00 90.50 95 LYS A O 1
ATOM 712 N N . LEU A 1 96 ? -15.337 -7.892 31.621 1.00 89.50 96 LEU A N 1
ATOM 713 C CA . LEU A 1 96 ? -16.246 -8.785 30.911 1.00 89.50 96 LEU A CA 1
ATOM 714 C C . LEU A 1 96 ? -16.207 -8.502 29.398 1.00 89.50 96 LEU A C 1
ATOM 716 O O . LEU A 1 96 ? -16.498 -7.383 28.969 1.00 89.50 96 LEU A O 1
ATOM 720 N N . PRO A 1 97 ? -15.923 -9.513 28.552 1.00 84.12 97 PRO A N 1
ATOM 721 C CA . PRO A 1 97 ? -15.776 -9.308 27.110 1.00 84.12 97 PRO A CA 1
ATOM 722 C C . PRO A 1 97 ? -17.056 -8.768 26.460 1.00 84.12 97 PRO A C 1
ATOM 724 O O . PRO A 1 97 ? -16.976 -8.024 25.487 1.00 84.12 97 PRO A O 1
ATOM 727 N N . ALA A 1 98 ? -18.225 -9.062 27.042 1.00 84.00 98 ALA A N 1
ATOM 728 C CA . ALA A 1 98 ? -19.528 -8.575 26.591 1.00 84.00 98 ALA A CA 1
ATOM 729 C C . ALA A 1 98 ? -19.630 -7.037 26.526 1.00 84.00 98 ALA A C 1
ATOM 731 O O . ALA A 1 98 ? -20.379 -6.509 25.707 1.00 84.00 98 ALA A O 1
ATOM 732 N N . LEU A 1 99 ? -18.860 -6.314 27.347 1.00 83.88 99 LEU A N 1
ATOM 733 C CA . LEU A 1 99 ? -18.858 -4.847 27.408 1.00 83.88 99 LEU A CA 1
ATOM 734 C C . LEU A 1 99 ? -18.115 -4.195 26.231 1.00 83.88 99 LEU A C 1
ATOM 736 O O . LEU A 1 99 ? -18.437 -3.077 25.812 1.00 83.88 99 LEU A O 1
ATOM 740 N N . TRP A 1 100 ? -17.137 -4.914 25.683 1.00 83.94 100 TRP A N 1
ATOM 741 C CA . TRP A 1 100 ? -16.313 -4.495 24.548 1.00 83.94 100 TRP A CA 1
ATOM 742 C C . TRP A 1 100 ? -16.826 -5.065 23.221 1.00 83.94 100 TRP A C 1
ATOM 744 O O . TRP A 1 100 ? -16.467 -4.581 22.150 1.00 83.94 100 TRP A O 1
ATOM 754 N N . GLN A 1 101 ? -17.705 -6.069 23.281 1.00 72.31 101 GLN A N 1
ATOM 755 C CA . GLN A 1 101 ? -18.215 -6.786 22.112 1.00 72.31 101 GLN A CA 1
ATOM 756 C C . GLN A 1 101 ? -19.288 -6.025 21.316 1.00 72.31 101 GLN A C 1
ATOM 758 O O . GLN A 1 101 ? -19.641 -6.447 20.217 1.00 72.31 101 GLN A O 1
ATOM 763 N N . THR A 1 102 ? -19.815 -4.908 21.826 1.00 59.00 102 THR A N 1
ATOM 764 C CA . THR A 1 102 ? -20.930 -4.171 21.199 1.00 59.00 102 THR A CA 1
ATOM 765 C C . THR A 1 102 ? -20.543 -3.264 20.040 1.00 59.00 102 THR A C 1
ATOM 767 O O . THR A 1 102 ? -21.428 -2.718 19.383 1.00 59.00 102 THR A O 1
ATOM 770 N N . ARG A 1 103 ? -19.259 -3.152 19.695 1.00 55.47 103 ARG A N 1
ATOM 771 C CA . ARG A 1 103 ? -18.873 -2.597 18.397 1.00 55.47 103 ARG A CA 1
ATOM 772 C C . ARG A 1 103 ? -18.533 -3.725 17.446 1.00 55.47 103 ARG A C 1
ATOM 774 O O . ARG A 1 103 ? -17.374 -4.010 17.165 1.00 55.47 103 ARG A O 1
ATOM 781 N N . VAL A 1 104 ? -19.580 -4.306 16.864 1.00 54.97 104 VAL A N 1
ATOM 782 C CA . VAL A 1 104 ? -19.461 -4.696 15.461 1.00 54.97 104 VAL A CA 1
ATOM 783 C C . VAL A 1 104 ? -19.050 -3.409 14.770 1.00 54.97 104 VAL A C 1
ATOM 785 O O . VAL A 1 104 ? -19.821 -2.450 14.745 1.00 54.97 104 VAL A O 1
ATOM 788 N N . PHE A 1 105 ? -17.798 -3.336 14.329 1.00 51.19 105 PHE A N 1
ATOM 789 C CA . PHE A 1 105 ? -17.380 -2.289 13.424 1.00 51.19 105 PHE A CA 1
ATOM 790 C C . PHE A 1 105 ? -18.338 -2.396 12.240 1.00 51.19 105 PHE A C 1
ATOM 792 O O . PHE A 1 105 ? -18.163 -3.233 11.356 1.00 51.19 105 PHE A O 1
ATOM 799 N N . ALA A 1 106 ? -19.377 -1.560 12.222 1.00 48.16 106 ALA A N 1
ATOM 800 C CA . ALA A 1 106 ? -19.883 -1.046 10.976 1.00 48.16 106 ALA A CA 1
ATOM 801 C C . ALA A 1 106 ? -18.699 -0.261 10.429 1.00 48.16 106 ALA A C 1
ATOM 803 O O . ALA A 1 106 ? -18.524 0.929 10.684 1.00 48.16 106 ALA A O 1
ATOM 804 N N . PHE A 1 107 ? -17.796 -0.993 9.783 1.00 49.22 107 PHE A N 1
ATOM 805 C CA . PHE A 1 107 ? -16.837 -0.421 8.887 1.00 49.22 107 PHE A CA 1
ATOM 806 C C . PHE A 1 107 ? -17.723 0.132 7.777 1.00 49.22 107 PHE A C 1
ATOM 808 O O . PHE A 1 107 ? -18.064 -0.580 6.837 1.00 49.22 107 PHE A O 1
ATOM 815 N N . THR A 1 108 ? -18.228 1.351 7.970 1.00 50.31 108 THR A N 1
ATOM 816 C CA . THR A 1 108 ? -18.865 2.140 6.928 1.00 50.31 108 THR A CA 1
ATOM 817 C C . THR A 1 108 ? -17.792 2.262 5.858 1.00 50.31 108 THR A C 1
ATOM 819 O O . THR A 1 108 ? -16.840 3.034 5.975 1.00 50.31 108 THR A O 1
ATOM 822 N N . GLY A 1 109 ? -17.859 1.329 4.910 1.00 50.69 109 GLY A N 1
ATOM 823 C CA . GLY A 1 109 ? -16.821 0.960 3.957 1.00 50.69 109 GLY A CA 1
ATOM 824 C C . GLY A 1 109 ? -16.631 1.965 2.848 1.00 50.69 109 GLY A C 1
ATOM 825 O O . GLY A 1 109 ? -16.176 1.582 1.779 1.00 50.69 109 GLY A O 1
ATOM 826 N N . ASP A 1 110 ? -16.926 3.229 3.109 1.00 55.03 110 ASP A N 1
ATOM 827 C CA . ASP A 1 110 ? -16.789 4.280 2.116 1.00 55.03 110 ASP A CA 1
ATOM 828 C C . ASP A 1 110 ? -15.316 4.715 2.022 1.00 55.03 110 ASP A C 1
ATOM 830 O O . ASP A 1 110 ? -14.827 4.982 0.936 1.00 55.03 110 ASP A O 1
ATOM 834 N N . ASN A 1 111 ? -14.541 4.635 3.115 1.00 54.97 111 ASN A N 1
ATOM 835 C CA . ASN A 1 111 ? -13.123 5.031 3.103 1.00 54.97 111 ASN A CA 1
ATOM 836 C C . ASN A 1 111 ? -12.128 3.866 2.906 1.00 54.97 111 ASN A C 1
ATOM 838 O O . ASN A 1 111 ? -11.023 4.098 2.424 1.00 54.97 111 ASN A O 1
ATOM 842 N N . CYS A 1 112 ? -12.455 2.606 3.251 1.00 54.47 112 CYS A N 1
ATOM 843 C CA . CYS A 1 112 ? -11.500 1.500 3.004 1.00 54.47 112 CYS A CA 1
ATOM 844 C C . CYS A 1 112 ? -11.403 1.152 1.531 1.00 54.47 112 CYS A C 1
ATOM 846 O O . CYS A 1 112 ? -10.311 0.854 1.053 1.00 54.47 112 CYS A O 1
ATOM 848 N N . LEU A 1 113 ? -12.547 1.120 0.840 1.00 61.25 113 LEU A N 1
ATOM 849 C CA . LEU A 1 113 ? -12.563 0.848 -0.588 1.00 61.25 113 LEU A CA 1
ATOM 850 C C . LEU A 1 113 ? -11.808 1.943 -1.325 1.00 61.25 113 LEU A C 1
ATOM 852 O O . LEU A 1 113 ? -11.008 1.600 -2.182 1.00 61.25 113 LEU A O 1
ATOM 856 N N . ASP A 1 114 ? -11.944 3.206 -0.920 1.00 67.62 114 ASP A N 1
ATOM 857 C CA . ASP A 1 114 ? -11.146 4.293 -1.483 1.00 67.62 114 ASP A CA 1
ATOM 858 C C . ASP A 1 114 ? -9.650 4.136 -1.197 1.00 67.62 114 ASP A C 1
ATOM 860 O O . ASP A 1 114 ? -8.855 4.290 -2.119 1.00 67.62 114 ASP A O 1
ATOM 864 N N . LEU A 1 115 ? -9.230 3.736 0.010 1.00 73.62 115 LEU A N 1
ATOM 865 C CA . LEU A 1 115 ? -7.807 3.482 0.282 1.00 73.62 115 LEU A CA 1
ATOM 866 C C . LEU A 1 115 ? -7.253 2.302 -0.531 1.00 73.62 115 LEU A C 1
ATOM 868 O O . LEU A 1 115 ? -6.146 2.387 -1.063 1.00 73.62 115 LEU A O 1
ATOM 872 N N . VAL A 1 116 ? -8.002 1.203 -0.648 1.00 79.50 116 VAL A N 1
ATOM 873 C CA . VAL A 1 116 ? -7.585 0.024 -1.426 1.00 79.50 116 VAL A CA 1
ATOM 874 C C . VAL A 1 116 ? -7.609 0.329 -2.920 1.00 79.50 116 VAL A C 1
ATOM 876 O O . VAL A 1 116 ? -6.694 -0.066 -3.637 1.00 79.50 116 VAL A O 1
ATOM 879 N N . HIS A 1 117 ? -8.612 1.062 -3.396 1.00 79.38 117 HIS A N 1
ATOM 880 C CA . HIS A 1 117 ? -8.730 1.478 -4.786 1.00 79.38 117 HIS A CA 1
ATOM 881 C C . HIS A 1 117 ? -7.636 2.486 -5.140 1.00 79.38 117 HIS A C 1
ATOM 883 O O . HIS A 1 117 ? -6.992 2.342 -6.172 1.00 79.38 117 HIS A O 1
ATOM 889 N N . GLN A 1 118 ? -7.329 3.435 -4.257 1.00 84.31 118 GLN A N 1
ATOM 890 C CA . GLN A 1 118 ? -6.217 4.366 -4.423 1.00 84.31 118 GLN A CA 1
ATOM 891 C C . GLN A 1 118 ? -4.871 3.634 -4.419 1.00 84.31 118 GLN A C 1
ATOM 893 O O . GLN A 1 118 ? -4.049 3.878 -5.302 1.00 84.31 118 GLN A O 1
ATOM 898 N N . ALA A 1 119 ? -4.651 2.696 -3.495 1.00 85.38 119 ALA A N 1
ATOM 899 C CA . ALA A 1 119 ? -3.446 1.869 -3.481 1.00 85.38 119 ALA A CA 1
ATOM 900 C C . ALA A 1 119 ? -3.323 1.028 -4.761 1.00 85.38 119 ALA A C 1
ATOM 902 O O . ALA A 1 119 ? -2.258 0.988 -5.374 1.00 85.38 119 ALA A O 1
ATOM 903 N N . LEU A 1 120 ? -4.414 0.408 -5.213 1.00 90.69 120 LEU A N 1
ATOM 904 C CA . LEU A 1 120 ? -4.453 -0.378 -6.442 1.00 90.69 120 LEU A CA 1
ATOM 905 C C . LEU A 1 120 ? -4.194 0.491 -7.677 1.00 90.69 120 LEU A C 1
ATOM 907 O O . LEU A 1 120 ? -3.402 0.101 -8.528 1.00 90.69 120 LEU A O 1
ATOM 911 N N . VAL A 1 121 ? -4.783 1.684 -7.758 1.00 90.69 121 VAL A N 1
ATOM 912 C CA . VAL A 1 121 ? -4.523 2.651 -8.834 1.00 90.69 121 VAL A CA 1
ATOM 913 C C . VAL A 1 121 ? -3.051 3.054 -8.845 1.00 90.69 121 VAL A C 1
ATOM 915 O O . VAL A 1 121 ? -2.437 3.043 -9.908 1.00 90.69 121 VAL A O 1
ATOM 918 N N . VAL A 1 122 ? -2.449 3.343 -7.687 1.00 93.38 122 VAL A N 1
ATOM 919 C CA . VAL A 1 122 ? -1.015 3.657 -7.593 1.00 93.38 122 VAL A CA 1
ATOM 920 C C . VAL A 1 122 ? -0.169 2.484 -8.085 1.00 93.38 122 VAL A C 1
ATOM 922 O O . VAL A 1 122 ? 0.724 2.686 -8.905 1.00 93.38 122 VAL A O 1
ATOM 925 N N . VAL A 1 123 ? -0.470 1.255 -7.658 1.00 94.94 123 VAL A N 1
ATOM 926 C CA . VAL A 1 123 ? 0.235 0.047 -8.117 1.00 94.94 123 VAL A CA 1
ATOM 927 C C . VAL A 1 123 ? 0.103 -0.116 -9.632 1.00 94.94 123 VAL A C 1
ATOM 929 O O . VAL A 1 123 ? 1.107 -0.327 -10.309 1.00 94.94 123 VAL A O 1
ATOM 932 N N . VAL A 1 124 ? -1.102 0.034 -10.186 1.00 95.31 124 VAL A N 1
ATOM 933 C CA . VAL A 1 124 ? -1.351 -0.061 -11.632 1.00 95.31 124 VAL A CA 1
ATOM 934 C C . VAL A 1 124 ? -0.570 1.011 -12.390 1.00 95.31 124 VAL A C 1
ATOM 936 O O . VAL A 1 124 ? 0.095 0.690 -13.372 1.00 95.31 124 VAL A O 1
ATOM 939 N N . VAL A 1 125 ? -0.583 2.262 -11.928 1.00 96.19 125 VAL A N 1
ATOM 940 C CA . VAL A 1 125 ? 0.175 3.360 -12.546 1.00 96.19 125 VAL A CA 1
ATOM 941 C C . VAL A 1 125 ? 1.673 3.065 -12.519 1.00 96.19 125 VAL A C 1
ATOM 943 O O . VAL A 1 125 ? 2.333 3.198 -13.547 1.00 96.19 125 VAL A O 1
ATOM 946 N N . VAL A 1 126 ? 2.212 2.610 -11.386 1.00 97.19 126 VAL A N 1
ATOM 947 C CA . VAL A 1 126 ? 3.629 2.236 -11.267 1.00 97.19 126 VAL A CA 1
ATOM 948 C C . VAL A 1 126 ? 3.975 1.111 -12.241 1.00 97.19 126 VAL A C 1
ATOM 950 O O . VAL A 1 126 ? 4.964 1.219 -12.963 1.00 97.19 126 VAL A O 1
ATOM 953 N N . VAL A 1 127 ? 3.150 0.066 -12.324 1.00 97.62 127 VAL A N 1
ATOM 954 C CA . VAL A 1 127 ? 3.353 -1.046 -13.266 1.00 97.62 127 VAL A CA 1
ATOM 955 C C . VAL A 1 127 ? 3.338 -0.549 -14.712 1.00 97.62 127 VAL A C 1
ATOM 957 O O . VAL A 1 127 ? 4.230 -0.901 -15.481 1.00 97.62 127 VAL A O 1
ATOM 960 N N . VAL A 1 128 ? 2.383 0.306 -15.085 1.00 97.69 128 VAL A N 1
ATOM 961 C CA . VAL A 1 128 ? 2.307 0.890 -16.434 1.00 97.69 128 VAL A CA 1
ATOM 962 C C . VAL A 1 128 ? 3.558 1.711 -16.745 1.00 97.69 128 VAL A C 1
ATOM 964 O O . VAL A 1 128 ? 4.144 1.538 -17.811 1.00 97.69 128 VAL A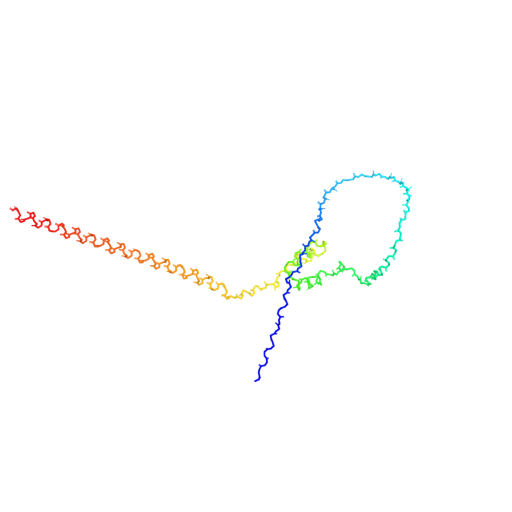 O 1
ATOM 967 N N . VAL A 1 129 ? 4.014 2.555 -15.816 1.00 97.81 129 VAL A N 1
ATOM 968 C CA . VAL A 1 129 ? 5.242 3.348 -15.986 1.00 97.81 129 VAL A CA 1
ATOM 969 C C . VAL A 1 129 ? 6.452 2.436 -16.184 1.00 97.81 129 VAL A C 1
ATOM 971 O O . VAL A 1 129 ? 7.228 2.656 -17.112 1.00 97.81 129 VAL A O 1
ATOM 974 N N . VAL A 1 130 ? 6.596 1.384 -15.375 1.00 98.06 130 VAL A N 1
ATOM 975 C CA . VAL A 1 130 ? 7.687 0.407 -15.515 1.00 98.06 130 VAL A CA 1
ATOM 976 C C . VAL A 1 130 ? 7.642 -0.268 -16.886 1.00 98.06 130 VAL A C 1
ATOM 978 O O . VAL A 1 130 ? 8.667 -0.334 -17.562 1.00 98.06 130 VAL A O 1
ATOM 981 N N . VAL A 1 131 ? 6.468 -0.717 -17.339 1.00 97.94 131 VAL A N 1
ATOM 982 C CA . VAL A 1 131 ? 6.303 -1.335 -18.664 1.00 97.94 131 VAL A CA 1
ATOM 983 C C . VAL A 1 131 ? 6.693 -0.363 -19.776 1.00 97.94 131 VAL A C 1
ATOM 985 O O . VAL A 1 131 ? 7.446 -0.740 -20.672 1.00 97.94 131 VAL A O 1
ATOM 988 N N . VAL A 1 132 ? 6.246 0.893 -19.711 1.00 98.19 132 VAL A N 1
ATOM 989 C CA . VAL A 1 132 ? 6.602 1.924 -20.699 1.00 98.19 132 VAL A CA 1
ATOM 990 C C . VAL A 1 132 ? 8.113 2.150 -20.729 1.00 98.19 132 VAL A C 1
ATOM 992 O O . VAL A 1 132 ? 8.700 2.166 -21.809 1.00 98.19 132 VAL A O 1
ATOM 995 N N . VAL A 1 133 ? 8.763 2.262 -19.568 1.00 98.19 133 VAL A N 1
ATOM 996 C CA . VAL A 1 133 ? 10.223 2.419 -19.479 1.00 98.19 133 VAL A CA 1
ATOM 997 C C . VAL A 1 133 ? 10.940 1.227 -20.113 1.00 98.19 133 VAL A C 1
ATOM 999 O O . VAL A 1 133 ? 11.845 1.425 -20.921 1.00 98.19 133 VAL A O 1
ATOM 1002 N N . VAL A 1 134 ? 10.517 -0.003 -19.812 1.00 98.19 134 VAL A N 1
ATOM 1003 C CA . VAL A 1 134 ? 11.098 -1.218 -20.405 1.00 98.19 134 VAL A CA 1
ATOM 1004 C C . VAL A 1 134 ? 10.952 -1.207 -21.927 1.00 98.19 134 VAL A C 1
ATOM 1006 O O . VAL A 1 134 ? 11.930 -1.449 -22.633 1.00 98.19 134 VAL A O 1
ATOM 1009 N N . VAL A 1 135 ? 9.768 -0.875 -22.448 1.00 98.19 135 VAL A N 1
ATOM 1010 C CA . VAL A 1 135 ? 9.525 -0.783 -23.897 1.00 98.19 135 VAL A CA 1
ATOM 1011 C C . VAL A 1 135 ? 10.437 0.261 -24.540 1.00 98.19 135 VAL A C 1
ATOM 1013 O O . VAL A 1 135 ? 11.070 -0.029 -25.554 1.00 98.19 135 VAL A O 1
ATOM 1016 N N . VAL A 1 136 ? 10.562 1.449 -23.943 1.00 98.31 136 VAL A N 1
ATOM 1017 C CA . VAL A 1 136 ? 11.446 2.511 -24.448 1.00 98.31 136 VAL A CA 1
ATOM 1018 C C . VAL A 1 136 ? 12.899 2.041 -24.487 1.00 98.31 136 VAL A C 1
ATOM 1020 O O . VAL A 1 136 ? 13.566 2.218 -25.504 1.00 98.31 136 VAL A O 1
ATOM 1023 N N . VAL A 1 137 ? 13.386 1.392 -23.426 1.00 98.19 137 VAL A N 1
ATOM 1024 C CA . VAL A 1 137 ? 14.753 0.850 -23.377 1.00 98.19 137 VAL A CA 1
ATOM 1025 C C . VAL A 1 137 ? 14.972 -0.182 -24.483 1.00 98.19 137 VAL A C 1
ATOM 1027 O O . VAL A 1 137 ? 15.969 -0.100 -25.199 1.00 98.19 137 VAL A O 1
ATOM 1030 N N . VAL A 1 138 ? 14.037 -1.116 -24.675 1.00 98.31 138 VAL A N 1
ATOM 1031 C CA . VAL A 1 138 ? 14.123 -2.126 -25.742 1.00 98.31 138 VAL A CA 1
ATOM 1032 C C . VAL A 1 138 ? 14.188 -1.463 -27.118 1.00 98.31 138 VAL A C 1
ATOM 1034 O O . VAL A 1 138 ? 15.047 -1.818 -27.924 1.00 98.31 138 VAL A O 1
ATOM 1037 N N . VAL A 1 139 ? 13.335 -0.471 -27.382 1.00 98.25 139 VAL A N 1
ATOM 1038 C CA . VAL A 1 139 ? 13.341 0.272 -28.651 1.00 98.25 139 VAL A CA 1
ATOM 1039 C C . VAL A 1 139 ? 14.687 0.962 -28.874 1.00 98.25 139 VAL A C 1
ATOM 1041 O O . VAL A 1 139 ? 15.257 0.840 -29.957 1.00 98.25 139 VAL A O 1
ATOM 1044 N N . VAL A 1 140 ? 15.233 1.634 -27.858 1.00 98.38 140 VAL A N 1
ATOM 1045 C CA . VAL A 1 140 ? 16.546 2.292 -27.944 1.00 98.38 140 VAL A CA 1
ATOM 1046 C C . VAL A 1 140 ? 17.646 1.280 -28.265 1.00 98.38 140 VAL A C 1
ATOM 1048 O O . VAL A 1 140 ? 18.446 1.520 -29.168 1.00 98.38 140 VAL A O 1
ATOM 1051 N N . VAL A 1 141 ? 17.668 0.131 -27.585 1.00 98.31 141 VAL A N 1
ATOM 1052 C CA . VAL A 1 141 ? 18.653 -0.931 -27.842 1.00 98.31 141 VAL A CA 1
ATOM 1053 C C . VAL A 1 141 ? 18.553 -1.432 -29.283 1.00 98.31 141 VAL A C 1
ATOM 1055 O O . VAL A 1 141 ? 19.572 -1.532 -29.964 1.00 98.31 141 VAL A O 1
ATOM 1058 N N . VAL A 1 142 ? 17.341 -1.696 -29.778 1.00 98.38 142 VAL A N 1
ATOM 1059 C CA . VAL A 1 142 ? 17.124 -2.141 -31.163 1.00 98.38 142 VAL A CA 1
ATOM 1060 C C . VAL A 1 142 ? 17.631 -1.098 -32.158 1.00 98.38 142 VAL A C 1
ATOM 1062 O O . VAL A 1 142 ? 18.344 -1.452 -33.095 1.00 98.38 142 VAL A O 1
ATOM 1065 N N . VAL A 1 143 ? 17.326 0.184 -31.946 1.00 98.44 143 VAL A N 1
ATOM 1066 C CA . VAL A 1 143 ? 17.803 1.273 -32.812 1.00 98.44 143 VAL A CA 1
ATOM 1067 C C . VAL A 1 143 ? 19.329 1.327 -32.831 1.00 98.44 143 VAL A C 1
ATOM 1069 O O . VAL A 1 143 ? 19.918 1.395 -33.907 1.00 98.44 143 VAL A O 1
ATOM 1072 N N . VAL A 1 144 ? 19.981 1.240 -31.669 1.00 98.50 144 VAL A N 1
ATOM 1073 C CA . VAL A 1 144 ? 21.449 1.230 -31.578 1.00 98.50 144 VAL A CA 1
ATOM 1074 C C . VAL A 1 144 ? 22.033 0.046 -32.345 1.00 98.50 144 VAL A C 1
ATOM 1076 O O . VAL A 1 144 ? 22.954 0.234 -33.137 1.00 98.50 144 VAL A O 1
ATOM 1079 N N . VAL A 1 145 ? 21.479 -1.158 -32.176 1.00 98.31 145 VAL A N 1
ATOM 1080 C CA . VAL A 1 145 ? 21.930 -2.355 -32.902 1.00 98.31 145 VAL A CA 1
ATOM 1081 C C . VAL A 1 145 ? 21.783 -2.168 -34.412 1.00 98.31 145 VAL A C 1
ATOM 1083 O O . VAL A 1 145 ? 22.727 -2.441 -35.150 1.00 98.31 145 VAL A O 1
ATOM 1086 N N . VAL A 1 146 ? 20.643 -1.657 -34.882 1.00 98.44 146 VAL A N 1
ATOM 1087 C CA . VAL A 1 146 ? 20.412 -1.395 -36.311 1.00 98.44 146 VAL A CA 1
ATOM 1088 C C . VAL A 1 146 ? 21.424 -0.385 -36.851 1.00 98.44 146 VAL A C 1
ATOM 1090 O O . VAL A 1 146 ? 22.021 -0.629 -37.898 1.00 98.44 146 VAL A O 1
ATOM 1093 N N . VAL A 1 147 ? 21.668 0.714 -36.134 1.00 98.50 147 VAL A N 1
ATOM 1094 C CA . VAL A 1 147 ? 22.662 1.724 -36.530 1.00 98.50 147 VAL A CA 1
ATOM 1095 C C . VAL A 1 147 ? 24.054 1.103 -36.623 1.00 98.50 147 VAL A C 1
ATOM 1097 O O . VAL A 1 147 ? 24.733 1.293 -37.629 1.00 98.50 147 VAL A O 1
ATOM 1100 N N . VAL A 1 148 ? 24.466 0.316 -35.626 1.00 98.56 148 VAL A N 1
ATOM 1101 C CA . VAL A 1 148 ? 25.765 -0.374 -35.633 1.00 98.56 148 VAL A CA 1
ATOM 1102 C C . VAL A 1 148 ? 25.876 -1.318 -36.829 1.00 98.56 148 VAL A C 1
ATOM 1104 O O . VAL A 1 148 ? 26.879 -1.279 -37.538 1.00 98.56 148 VAL A O 1
ATOM 1107 N N . VAL A 1 149 ? 24.847 -2.121 -37.110 1.00 98.44 149 VAL A N 1
ATOM 1108 C CA . VAL A 1 149 ? 24.832 -3.032 -38.265 1.00 98.44 149 VAL A CA 1
ATOM 1109 C C . VAL A 1 149 ? 24.957 -2.258 -39.577 1.00 98.44 149 VAL A C 1
ATOM 1111 O O . VAL A 1 149 ? 25.767 -2.628 -40.424 1.00 98.44 149 VAL A O 1
ATOM 1114 N N . VAL A 1 150 ? 24.213 -1.161 -39.743 1.00 98.50 150 VAL A N 1
ATOM 1115 C CA . VAL A 1 150 ? 24.294 -0.313 -40.943 1.00 98.50 150 VAL A CA 1
ATOM 1116 C C . VAL A 1 150 ? 25.699 0.266 -41.105 1.00 98.50 150 VAL A C 1
ATOM 1118 O O . VAL A 1 150 ? 26.262 0.189 -42.195 1.00 98.50 150 VAL A O 1
ATOM 1121 N N . VAL A 1 151 ? 26.293 0.793 -40.031 1.00 98.50 151 VAL A N 1
ATOM 1122 C CA . VAL A 1 151 ? 27.664 1.326 -40.045 1.00 98.50 151 VAL A CA 1
ATOM 1123 C C . VAL A 1 151 ? 28.659 0.242 -40.456 1.00 98.50 151 VAL A C 1
ATOM 1125 O O . VAL A 1 151 ? 29.469 0.473 -41.351 1.00 98.50 151 VAL A O 1
ATOM 1128 N N . VAL A 1 152 ? 28.571 -0.955 -39.870 1.00 98.50 152 VAL A N 1
ATOM 1129 C CA . VAL A 1 152 ? 29.445 -2.088 -40.213 1.00 98.50 152 VAL A CA 1
ATOM 1130 C C . VAL A 1 152 ? 29.297 -2.466 -41.686 1.00 98.50 152 VAL A C 1
ATOM 1132 O O . VAL A 1 152 ? 30.302 -2.602 -42.378 1.00 98.50 152 VAL A O 1
ATOM 1135 N N . VAL A 1 153 ? 28.070 -2.579 -42.200 1.00 98.44 153 VAL A N 1
ATOM 1136 C CA . VAL A 1 153 ? 27.816 -2.909 -43.613 1.00 98.44 153 VA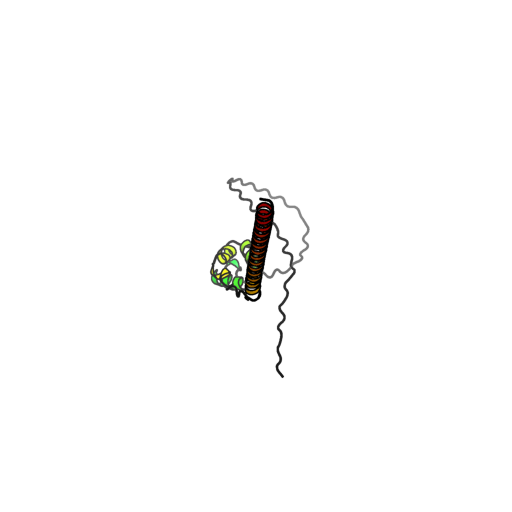L A CA 1
ATOM 1137 C C . VAL A 1 153 ? 28.402 -1.848 -44.548 1.00 98.44 153 VAL A C 1
ATOM 1139 O O . VAL A 1 153 ? 29.025 -2.195 -45.552 1.00 98.44 153 VAL A O 1
ATOM 1142 N N . VAL A 1 154 ? 28.239 -0.563 -44.223 1.00 98.44 154 VAL A N 1
ATOM 1143 C CA . VAL A 1 154 ? 28.800 0.546 -45.010 1.00 98.44 154 VAL A CA 1
ATOM 1144 C C . VAL A 1 154 ? 30.327 0.493 -45.016 1.00 98.44 154 VAL A C 1
ATOM 1146 O O . VAL A 1 154 ? 30.929 0.594 -46.084 1.00 98.44 154 VAL A O 1
ATOM 1149 N N . VAL A 1 155 ? 30.953 0.285 -43.855 1.00 98.44 155 VAL A N 1
ATOM 1150 C CA . VAL A 1 155 ? 32.415 0.190 -43.723 1.00 98.44 155 VAL A CA 1
ATOM 1151 C C . VAL A 1 155 ? 32.959 -1.009 -44.498 1.00 98.44 155 VAL A C 1
ATOM 1153 O O . VAL A 1 155 ? 33.885 -0.851 -45.290 1.00 98.44 155 VAL A O 1
ATOM 1156 N N . VAL A 1 156 ? 32.360 -2.192 -44.339 1.00 98.31 156 VAL A N 1
ATOM 1157 C CA . VAL A 1 156 ? 32.769 -3.408 -45.061 1.00 98.31 156 VAL A CA 1
ATOM 1158 C C . VAL A 1 156 ? 32.651 -3.208 -46.572 1.00 98.31 156 VAL A C 1
ATOM 1160 O O . VAL A 1 156 ? 33.575 -3.545 -47.310 1.00 98.31 156 VAL A O 1
ATOM 1163 N N . LYS A 1 157 ? 31.549 -2.613 -47.043 1.00 98.38 157 LYS A N 1
ATOM 1164 C CA . LYS A 1 157 ? 31.354 -2.310 -48.466 1.00 98.38 157 LYS A CA 1
ATOM 1165 C C . LYS A 1 157 ? 32.395 -1.317 -48.991 1.00 98.38 157 LYS A C 1
ATOM 1167 O O . LYS A 1 157 ? 32.881 -1.499 -50.102 1.00 98.38 157 LYS A O 1
ATOM 1172 N N . ALA A 1 158 ? 32.744 -0.295 -48.209 1.00 98.12 158 ALA A N 1
ATOM 1173 C CA . ALA A 1 158 ? 33.765 0.680 -48.583 1.00 98.12 158 ALA A CA 1
ATOM 1174 C C . ALA A 1 158 ? 35.157 0.039 -48.700 1.00 98.12 158 ALA A C 1
ATOM 1176 O O . ALA A 1 158 ? 35.858 0.301 -49.672 1.00 98.12 158 ALA A O 1
ATOM 1177 N N . ILE A 1 159 ? 35.525 -0.842 -47.763 1.00 98.12 159 ILE A N 1
ATOM 1178 C CA . ILE A 1 159 ? 36.791 -1.591 -47.805 1.00 98.12 159 ILE A CA 1
ATOM 1179 C C . ILE A 1 159 ? 36.831 -2.512 -49.029 1.00 98.12 159 ILE A C 1
ATOM 1181 O O . ILE A 1 159 ? 37.829 -2.537 -49.742 1.00 98.12 159 ILE A O 1
ATOM 1185 N N . LEU A 1 160 ? 35.736 -3.226 -49.317 1.00 97.69 160 LEU A N 1
ATOM 1186 C CA . LEU A 1 160 ? 35.648 -4.124 -50.472 1.00 97.69 160 LEU A CA 1
ATOM 1187 C C . LEU A 1 160 ? 35.797 -3.383 -51.811 1.00 97.69 160 LEU A C 1
ATOM 1189 O O . LEU A 1 160 ? 36.314 -3.952 -52.758 1.00 97.69 160 LEU A O 1
ATOM 1193 N N . MET A 1 161 ? 35.348 -2.127 -51.906 1.00 97.38 161 MET A N 1
ATOM 1194 C CA . MET A 1 161 ? 35.501 -1.313 -53.122 1.00 97.38 161 MET A CA 1
ATOM 1195 C C . MET A 1 161 ? 36.922 -0.771 -53.327 1.00 97.38 161 MET A C 1
ATOM 1197 O O . MET A 1 161 ? 37.230 -0.294 -54.417 1.00 97.38 161 MET A O 1
ATOM 1201 N N . GLN A 1 162 ? 37.758 -0.784 -52.288 1.00 96.31 162 GLN A N 1
ATOM 1202 C CA . GLN A 1 162 ? 39.152 -0.335 -52.360 1.00 96.31 162 GLN A CA 1
ATOM 1203 C C . GLN A 1 162 ? 40.140 -1.474 -52.640 1.00 96.31 162 GLN A C 1
ATOM 1205 O O . GLN A 1 162 ? 41.293 -1.187 -52.963 1.00 96.31 162 GLN A O 1
ATOM 1210 N N . ALA A 1 163 ? 39.705 -2.727 -52.485 1.00 92.75 163 ALA A N 1
ATOM 1211 C CA . ALA A 1 163 ? 40.483 -3.931 -52.767 1.00 92.75 163 ALA A CA 1
ATOM 1212 C C . ALA A 1 163 ? 40.306 -4.374 -54.226 1.00 92.75 163 ALA A C 1
ATOM 1214 O O . ALA A 1 163 ? 41.318 -4.814 -54.816 1.00 92.75 163 ALA A O 1
#

Organism: NCBI:txid1093978

Radius of gyration: 40.34 Å; chains: 1; bounding box: 86×38×127 Å